Protein AF-A0A940QQX5-F1 (afdb_monomer)

Radius of gyration: 23.05 Å; Cα contacts (8 Å, |Δi|>4): 364; chains: 1; bounding box: 89×30×55 Å

Sequence (164 aa):
MKIRIFSIAILLMTSVAFAAPTVEIKSSEQNTSRSDFAEDHLDLILKDKGEIRDTHYFYSSYGKA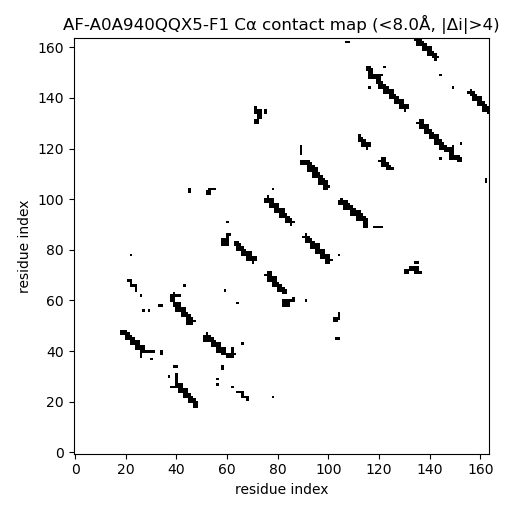DAKLVKDAKGIYYVILRHGEGRGTHVRCEYITVFKVIKTLNQLVTFPLNGPAGKLSDWEYSYVLNKPRDGGLEFKLKLKISGDDAEMYPEDKVRTIKIE

pLDDT: mean 90.07, std 14.24, range [36.81, 98.75]

Structure (mmCIF, N/CA/C/O backbone):
data_AF-A0A940QQX5-F1
#
_entry.id   AF-A0A940QQX5-F1
#
loop_
_atom_site.group_PDB
_atom_site.id
_atom_site.type_symbol
_atom_site.label_atom_id
_atom_site.label_alt_id
_atom_site.label_comp_id
_atom_site.label_asym_id
_atom_site.label_entity_id
_atom_site.label_seq_id
_atom_site.pdbx_PDB_ins_code
_atom_site.Cartn_x
_atom_site.Cartn_y
_atom_site.Cartn_z
_atom_site.occupancy
_atom_site.B_iso_or_equiv
_atom_site.auth_seq_id
_atom_site.auth_comp_id
_atom_site.auth_asym_id
_atom_site.auth_atom_id
_atom_site.pdbx_PDB_model_num
ATOM 1 N N . MET A 1 1 ? -71.785 8.602 29.750 1.00 40.38 1 MET A N 1
ATOM 2 C CA . MET A 1 1 ? -70.958 8.452 28.534 1.00 40.38 1 MET A CA 1
ATOM 3 C C . MET A 1 1 ? -69.503 8.717 28.925 1.00 40.38 1 MET A C 1
ATOM 5 O O . MET A 1 1 ? -69.205 9.836 29.312 1.00 40.38 1 MET A O 1
ATOM 9 N N . LYS A 1 2 ? -68.640 7.691 28.994 1.00 36.81 2 LYS A N 1
ATOM 10 C CA . LYS A 1 2 ? -67.238 7.812 29.457 1.00 36.81 2 LYS A CA 1
ATOM 11 C C . LYS A 1 2 ? -66.296 7.665 28.259 1.00 36.81 2 LYS A C 1
ATOM 13 O O . LYS A 1 2 ? -66.250 6.594 27.664 1.00 36.81 2 LYS A O 1
ATOM 18 N N . ILE A 1 3 ? -65.567 8.725 27.920 1.00 43.12 3 ILE A N 1
ATOM 19 C CA . ILE A 1 3 ? -64.560 8.734 26.850 1.00 43.12 3 ILE A CA 1
ATOM 20 C C . ILE A 1 3 ? -63.244 8.218 27.444 1.00 43.12 3 ILE A C 1
ATOM 22 O O . ILE A 1 3 ? -62.749 8.775 28.423 1.00 43.12 3 ILE A O 1
ATOM 26 N N . ARG A 1 4 ? -62.700 7.125 26.894 1.00 48.56 4 ARG A N 1
ATOM 27 C CA . ARG A 1 4 ? -61.374 6.599 27.252 1.00 48.56 4 ARG A CA 1
ATOM 28 C C . ARG A 1 4 ? -60.357 7.113 26.239 1.00 48.56 4 ARG A C 1
ATOM 30 O O . ARG A 1 4 ? -60.437 6.768 25.065 1.00 48.56 4 ARG A O 1
ATOM 37 N N . ILE A 1 5 ? -59.422 7.934 26.703 1.00 51.41 5 ILE A N 1
ATOM 38 C CA . ILE A 1 5 ? -58.288 8.427 25.919 1.00 51.41 5 ILE A CA 1
ATOM 39 C C . ILE A 1 5 ? -57.177 7.376 26.023 1.00 51.41 5 ILE A C 1
ATOM 41 O O . ILE A 1 5 ? -56.711 7.076 27.121 1.00 51.41 5 ILE A O 1
ATOM 45 N N . PHE A 1 6 ? -56.793 6.784 24.893 1.00 47.84 6 PHE A N 1
ATOM 46 C CA . PHE A 1 6 ? -55.641 5.889 24.788 1.00 47.84 6 PHE A CA 1
ATOM 47 C C . PHE A 1 6 ? -54.393 6.719 24.468 1.00 47.84 6 PHE A C 1
ATOM 49 O O . PHE A 1 6 ? -54.273 7.266 23.374 1.00 47.84 6 PHE A O 1
ATOM 56 N N . SER A 1 7 ? -53.463 6.806 25.417 1.00 50.69 7 SER A N 1
ATOM 57 C CA . SER A 1 7 ? -52.136 7.386 25.196 1.00 50.69 7 SER A CA 1
ATOM 58 C C . SER A 1 7 ? -51.239 6.356 24.511 1.00 50.69 7 SER A C 1
ATOM 60 O O . SER A 1 7 ? -50.863 5.355 25.119 1.00 50.69 7 SER A O 1
ATOM 62 N N . ILE A 1 8 ? -50.899 6.588 23.244 1.00 54.44 8 ILE A N 1
ATOM 63 C CA . ILE A 1 8 ? -49.894 5.802 22.521 1.00 54.44 8 ILE A CA 1
ATOM 64 C C . ILE A 1 8 ? -48.520 6.363 22.895 1.00 54.44 8 ILE A C 1
ATOM 66 O O . ILE A 1 8 ? -48.168 7.477 22.511 1.00 54.44 8 ILE A O 1
ATOM 70 N N . ALA A 1 9 ? -47.750 5.600 23.669 1.00 51.69 9 ALA A N 1
ATOM 71 C CA . ALA A 1 9 ? -46.350 5.901 23.936 1.00 51.69 9 ALA A CA 1
ATOM 72 C C . ALA A 1 9 ? -45.519 5.565 22.686 1.00 51.69 9 ALA A C 1
ATOM 74 O O . ALA A 1 9 ? -45.374 4.399 22.321 1.00 51.69 9 ALA A O 1
ATOM 75 N N . ILE A 1 10 ? -44.995 6.590 22.012 1.00 59.59 10 ILE A N 1
ATOM 76 C CA . ILE A 1 10 ? -44.076 6.432 20.882 1.00 59.59 10 ILE A CA 1
ATOM 77 C C . ILE A 1 10 ? -42.685 6.149 21.457 1.00 59.59 10 ILE A C 1
ATOM 79 O O . ILE A 1 10 ? -42.030 7.036 22.002 1.00 59.59 10 ILE A O 1
ATOM 83 N N . LEU A 1 11 ? -42.244 4.897 21.353 1.00 49.47 11 LEU A N 1
ATOM 84 C CA . LEU A 1 11 ? -40.893 4.479 21.715 1.00 49.47 11 LEU A CA 1
ATOM 85 C C . LEU A 1 11 ? -39.928 4.933 20.603 1.00 49.47 11 LEU A C 1
ATOM 87 O O . LEU A 1 11 ? -39.820 4.282 19.564 1.00 49.47 11 LEU A O 1
ATOM 91 N N . LEU A 1 12 ? -39.251 6.071 20.786 1.00 50.47 12 LEU A N 1
ATOM 92 C CA . LEU A 1 12 ? -38.157 6.487 19.902 1.00 50.47 12 LEU A CA 1
ATOM 93 C C . LEU A 1 12 ? -36.960 5.547 20.119 1.00 50.47 12 LEU A C 1
ATOM 95 O O . LEU A 1 12 ? -36.219 5.691 21.089 1.00 50.47 12 LEU A O 1
ATOM 99 N N . MET A 1 13 ? -36.753 4.589 19.214 1.00 56.44 13 MET A N 1
ATOM 100 C CA . MET A 1 13 ? -35.482 3.868 19.127 1.00 56.44 13 MET A CA 1
ATOM 101 C C . MET A 1 13 ? -34.434 4.797 18.508 1.00 56.44 13 MET A C 1
ATOM 103 O O . MET A 1 13 ? -34.382 4.972 17.292 1.00 56.44 13 MET A O 1
ATOM 107 N N . THR A 1 14 ? -33.599 5.415 19.338 1.00 54.00 14 THR A N 1
ATOM 108 C CA . THR A 1 14 ? -32.406 6.123 18.872 1.00 54.00 14 THR A CA 1
ATOM 109 C C . THR A 1 14 ? -31.382 5.093 18.397 1.00 54.00 14 THR A C 1
ATOM 111 O O . THR A 1 14 ? -30.755 4.386 19.184 1.00 54.00 14 THR A O 1
ATOM 114 N N . SER A 1 15 ? -31.221 4.963 17.080 1.00 51.88 15 SER A N 1
ATOM 115 C CA . SER A 1 15 ? -30.164 4.141 16.495 1.00 51.88 15 SER A CA 1
ATOM 116 C C . SER A 1 15 ? -28.806 4.742 16.857 1.00 51.88 15 SER A C 1
ATOM 118 O O . SER A 1 15 ? -28.441 5.807 16.356 1.00 51.88 15 SER A O 1
ATOM 120 N N . VAL A 1 16 ? -28.047 4.073 17.724 1.00 56.50 16 VAL A N 1
ATOM 121 C CA . VAL A 1 16 ? -26.657 4.440 18.007 1.00 56.50 16 VAL A CA 1
ATOM 122 C C . VAL A 1 16 ? -25.834 4.121 16.759 1.00 56.50 16 VAL A C 1
ATOM 124 O O . VAL A 1 16 ? -25.474 2.971 16.513 1.00 56.50 16 VAL A O 1
ATOM 127 N N . ALA A 1 17 ? -25.567 5.133 15.936 1.00 62.59 17 ALA A N 1
ATOM 128 C CA . ALA A 1 17 ? -24.632 5.005 14.831 1.00 62.59 17 ALA A CA 1
ATOM 129 C C . ALA A 1 17 ? -23.218 4.881 15.416 1.00 62.59 17 ALA A C 1
ATOM 131 O O . ALA A 1 17 ? -22.626 5.861 15.865 1.00 62.59 17 ALA A O 1
ATOM 132 N N . PHE A 1 18 ? -22.676 3.662 15.452 1.00 66.94 18 PHE A N 1
ATOM 133 C CA . PHE A 1 18 ? -21.255 3.473 15.724 1.00 66.94 18 PHE A CA 1
ATOM 134 C C . PHE A 1 18 ? -20.467 4.071 14.557 1.00 66.94 18 PHE A C 1
ATOM 136 O O . PHE A 1 18 ? -20.561 3.584 13.429 1.00 66.94 18 PHE A O 1
ATOM 143 N N . ALA A 1 19 ? -19.716 5.140 14.827 1.00 80.44 19 ALA A N 1
ATOM 144 C CA . ALA A 1 19 ? -18.810 5.727 13.850 1.00 80.44 19 ALA A CA 1
ATOM 145 C C . ALA A 1 19 ? -17.816 4.658 13.371 1.00 80.44 19 ALA A C 1
ATOM 147 O O . ALA A 1 19 ? -17.228 3.946 14.185 1.00 80.44 19 ALA A O 1
ATOM 148 N N . ALA A 1 20 ? -17.663 4.525 12.053 1.00 89.38 20 ALA A N 1
ATOM 149 C CA . ALA A 1 20 ? -16.650 3.652 11.477 1.00 89.38 20 ALA A CA 1
ATOM 150 C C . ALA A 1 20 ? -15.245 4.179 11.824 1.00 89.38 20 ALA A C 1
ATOM 152 O O . ALA A 1 20 ? -15.083 5.394 11.992 1.00 89.38 20 ALA A O 1
ATOM 153 N N . PRO A 1 21 ? -14.228 3.302 11.911 1.00 94.62 21 PRO A N 1
ATOM 154 C CA . PRO A 1 21 ? -12.858 3.767 12.026 1.00 94.62 21 PRO A CA 1
ATOM 155 C C . PRO A 1 21 ? -12.472 4.604 10.802 1.00 94.62 21 PRO A C 1
ATOM 157 O O . PRO A 1 21 ? -13.091 4.520 9.739 1.00 94.62 21 PRO A O 1
ATOM 160 N N . THR A 1 22 ? -11.432 5.411 10.953 1.00 96.62 22 THR A N 1
ATOM 161 C CA . THR A 1 22 ? -10.878 6.254 9.890 1.00 96.62 22 THR A CA 1
ATOM 162 C C . THR A 1 22 ? -9.365 6.124 9.865 1.00 96.62 22 THR A C 1
ATOM 164 O O . THR A 1 22 ? -8.755 5.786 10.879 1.00 96.62 22 THR A O 1
ATOM 167 N N . VAL A 1 23 ? -8.756 6.435 8.725 1.00 97.75 23 VAL A N 1
ATOM 168 C CA . VAL A 1 23 ? -7.300 6.494 8.585 1.00 97.75 23 VAL A CA 1
ATOM 169 C C . VAL A 1 23 ? -6.875 7.836 8.021 1.00 97.75 23 VAL A C 1
ATOM 171 O O . VAL A 1 23 ? -7.582 8.411 7.196 1.00 97.75 23 VAL A O 1
ATOM 174 N N . GLU A 1 24 ? -5.725 8.321 8.465 1.00 97.81 24 GLU A N 1
ATOM 175 C CA . GLU A 1 24 ? -5.068 9.499 7.907 1.00 97.81 24 GLU A CA 1
ATOM 176 C C . GLU A 1 24 ? -3.562 9.262 7.810 1.00 97.81 24 GLU A C 1
ATOM 178 O O . GLU A 1 24 ? -3.010 8.436 8.536 1.00 97.81 24 GLU A O 1
ATOM 183 N N . ILE A 1 25 ? -2.909 9.991 6.909 1.00 98.50 25 ILE A N 1
ATOM 184 C CA . ILE A 1 25 ? -1.453 10.009 6.779 1.00 98.50 25 ILE A CA 1
ATOM 185 C C . ILE A 1 25 ? -0.962 11.381 7.227 1.00 98.50 25 ILE A C 1
ATOM 187 O O . ILE A 1 25 ? -1.535 12.402 6.836 1.00 98.50 25 ILE A O 1
ATOM 191 N N . LYS A 1 26 ? 0.094 11.406 8.038 1.00 97.75 26 LYS A N 1
ATOM 192 C CA . LYS A 1 26 ? 0.773 12.630 8.475 1.00 97.75 26 LYS A CA 1
ATOM 193 C C . LYS A 1 26 ? 2.281 12.481 8.361 1.00 97.75 26 LYS A C 1
ATOM 195 O O . LYS A 1 26 ? 2.781 11.363 8.312 1.00 97.75 26 LYS A O 1
ATOM 200 N N . SER A 1 27 ? 2.994 13.603 8.349 1.00 97.06 27 SER A N 1
ATOM 201 C CA . SER A 1 27 ? 4.437 13.600 8.590 1.00 97.06 27 SER A CA 1
ATOM 202 C C . SER A 1 27 ? 4.726 12.994 9.957 1.00 97.06 27 SER A C 1
ATOM 204 O O . SER A 1 27 ? 4.038 13.315 10.928 1.00 97.06 27 SER A O 1
ATOM 206 N N . SER A 1 28 ? 5.725 12.121 10.011 1.00 96.50 28 SER A N 1
ATOM 207 C CA . SER A 1 28 ? 6.175 11.520 11.257 1.00 96.50 28 SER A CA 1
ATOM 208 C C . SER A 1 28 ? 7.230 12.392 11.923 1.00 96.50 28 SER A C 1
ATOM 210 O O . SER A 1 28 ? 8.065 13.005 11.260 1.00 96.50 28 SER A O 1
ATOM 212 N N . GLU A 1 29 ? 7.229 12.398 13.252 1.00 92.50 29 GLU A N 1
ATOM 213 C CA . GLU A 1 29 ? 8.352 12.914 14.041 1.00 92.50 29 GLU A CA 1
ATOM 214 C C . GLU A 1 29 ? 9.514 11.906 14.099 1.00 92.50 29 GLU A C 1
ATOM 216 O O . GLU A 1 29 ? 10.624 12.246 14.512 1.00 92.50 29 GLU A O 1
ATOM 221 N N . GLN A 1 30 ? 9.281 10.658 13.674 1.00 89.06 30 GLN A N 1
ATOM 222 C CA . GLN A 1 30 ? 10.308 9.629 13.620 1.00 89.06 30 GLN A CA 1
ATOM 223 C C . GLN A 1 30 ? 11.245 9.866 12.437 1.00 89.06 30 GLN A C 1
ATOM 225 O O . GLN A 1 30 ? 10.876 9.697 11.274 1.00 89.06 30 GLN A O 1
ATOM 230 N N . ASN A 1 31 ? 12.495 10.184 12.750 1.00 78.50 31 ASN A N 1
ATOM 231 C CA . ASN A 1 31 ? 13.566 10.288 11.773 1.00 78.50 31 ASN A CA 1
ATOM 232 C C . ASN A 1 31 ? 14.429 9.021 11.857 1.00 78.50 31 ASN A C 1
ATOM 234 O O . ASN A 1 31 ? 15.155 8.814 12.831 1.00 78.50 31 ASN A O 1
ATOM 238 N N . THR A 1 32 ? 14.268 8.123 10.884 1.00 85.12 32 THR A N 1
ATOM 239 C CA . THR A 1 32 ? 14.975 6.832 10.844 1.00 85.12 32 THR A CA 1
ATOM 240 C C . THR A 1 32 ? 15.954 6.805 9.681 1.00 85.12 32 THR A C 1
ATOM 242 O O . THR A 1 32 ? 15.761 7.498 8.691 1.00 85.12 32 THR A O 1
ATOM 245 N N . SER A 1 33 ? 16.948 5.916 9.728 1.00 86.00 33 SER A N 1
ATOM 246 C CA . SER A 1 33 ? 17.927 5.741 8.644 1.00 86.00 33 SER A CA 1
ATOM 247 C C . SER A 1 33 ? 17.354 5.160 7.340 1.00 86.00 33 SER A C 1
ATOM 249 O O . SER A 1 33 ? 18.116 4.798 6.448 1.00 86.00 33 SER A O 1
ATOM 251 N N . ARG A 1 34 ? 16.026 5.007 7.225 1.00 82.38 34 ARG A N 1
ATOM 252 C CA . ARG A 1 34 ? 15.364 4.500 6.012 1.00 82.38 34 ARG A CA 1
ATOM 253 C C . ARG A 1 34 ? 15.252 5.545 4.900 1.00 82.38 34 ARG A C 1
ATOM 255 O O . ARG A 1 34 ? 15.082 5.166 3.748 1.00 82.38 34 ARG A O 1
ATOM 262 N N . SER A 1 35 ? 15.339 6.831 5.233 1.00 88.50 35 SER A N 1
ATOM 263 C CA . SER A 1 35 ? 15.454 7.921 4.262 1.00 88.50 35 SER A CA 1
ATOM 264 C C . SER A 1 35 ? 16.265 9.057 4.872 1.00 88.50 35 SER A C 1
ATOM 266 O O . SER A 1 35 ? 16.133 9.329 6.059 1.00 88.50 35 SER A O 1
ATOM 268 N N . ASP A 1 36 ? 17.068 9.734 4.056 1.00 90.56 36 ASP A N 1
ATOM 269 C CA . ASP A 1 36 ? 17.772 10.959 4.458 1.00 90.56 36 ASP A CA 1
ATOM 270 C C . ASP A 1 36 ? 16.874 12.208 4.337 1.00 90.56 36 ASP A C 1
ATOM 272 O O . ASP A 1 36 ? 17.259 13.310 4.733 1.00 90.56 36 ASP A O 1
ATOM 276 N N . PHE A 1 37 ? 15.678 12.057 3.758 1.00 92.25 37 PHE A N 1
ATOM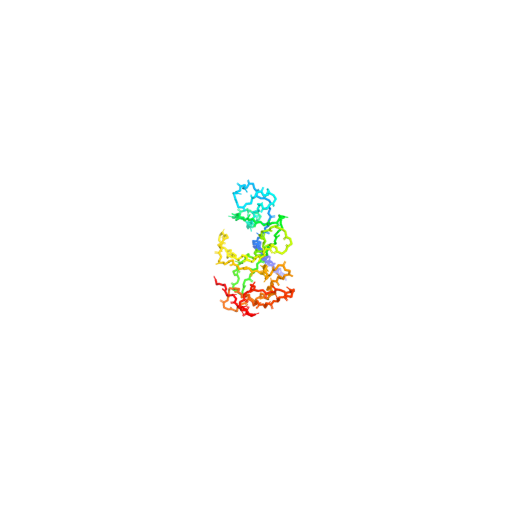 277 C CA . PHE A 1 37 ? 14.746 13.144 3.477 1.00 92.25 37 PHE A CA 1
ATOM 278 C C . PHE A 1 37 ? 13.647 13.193 4.532 1.00 92.25 37 PHE A C 1
ATOM 280 O O . PHE A 1 37 ? 12.813 12.290 4.617 1.00 92.25 37 PHE A O 1
ATOM 287 N N . ALA A 1 38 ? 13.611 14.285 5.297 1.00 92.88 38 ALA A N 1
ATOM 288 C CA . ALA A 1 38 ? 12.662 14.451 6.392 1.00 92.88 38 ALA A CA 1
ATOM 289 C C . ALA A 1 38 ? 11.196 14.335 5.935 1.00 92.88 38 ALA A C 1
ATOM 291 O O . ALA A 1 38 ? 10.366 13.796 6.664 1.00 92.88 38 ALA A O 1
ATOM 292 N N . GLU A 1 39 ? 10.873 14.807 4.726 1.00 94.56 39 GLU A N 1
ATOM 293 C CA . GLU A 1 39 ? 9.514 14.745 4.184 1.00 94.56 39 GLU A CA 1
ATOM 294 C C . GLU A 1 39 ? 9.039 13.325 3.853 1.00 94.56 39 GLU A C 1
ATOM 296 O O . GLU A 1 39 ? 7.836 13.102 3.727 1.00 94.56 39 GLU A O 1
ATOM 301 N N . ASP A 1 40 ? 9.962 12.369 3.716 1.00 95.94 40 ASP A N 1
ATOM 302 C CA . ASP A 1 40 ? 9.625 10.997 3.349 1.00 95.94 40 ASP A CA 1
ATOM 303 C C . ASP A 1 40 ? 9.122 10.191 4.549 1.00 95.94 40 ASP A C 1
ATOM 305 O O . ASP A 1 4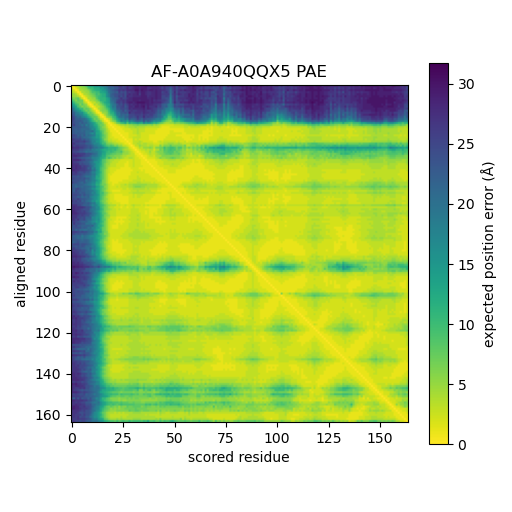0 ? 8.527 9.137 4.352 1.00 95.94 40 ASP A O 1
ATOM 309 N N . HIS A 1 41 ? 9.333 10.658 5.780 1.00 96.75 41 HIS A N 1
ATOM 310 C CA . HIS A 1 41 ? 8.906 9.967 6.992 1.00 96.75 41 HIS A CA 1
ATOM 311 C C . HIS A 1 41 ? 7.435 10.249 7.295 1.00 96.75 41 HIS A C 1
ATOM 313 O O . HIS A 1 41 ? 7.048 11.385 7.578 1.00 96.75 41 HIS A O 1
ATOM 319 N N . LEU A 1 42 ? 6.607 9.207 7.261 1.00 97.94 42 LEU A N 1
ATOM 320 C CA . LEU A 1 42 ? 5.158 9.323 7.368 1.00 97.94 42 LEU A CA 1
ATOM 321 C C . LEU A 1 42 ? 4.595 8.346 8.402 1.00 97.94 42 LEU A C 1
ATOM 323 O O . LEU A 1 42 ? 5.102 7.246 8.600 1.00 97.94 42 LEU A O 1
ATOM 327 N N . ASP A 1 43 ? 3.493 8.744 9.021 1.00 98.25 43 ASP A N 1
ATOM 328 C CA . ASP A 1 43 ? 2.715 7.923 9.936 1.00 98.25 43 ASP A CA 1
ATOM 329 C C . ASP A 1 43 ? 1.332 7.654 9.344 1.00 98.25 43 ASP A C 1
ATOM 331 O O . ASP A 1 43 ? 0.596 8.578 8.987 1.00 98.25 43 ASP A O 1
ATOM 335 N N . LEU A 1 44 ? 0.964 6.375 9.262 1.00 98.62 44 LEU A N 1
ATOM 336 C CA . LEU A 1 44 ? -0.395 5.920 8.999 1.00 98.62 44 LEU A CA 1
ATOM 337 C C . LEU A 1 44 ? -1.123 5.795 10.338 1.00 98.62 44 LEU A C 1
ATOM 339 O O . LEU A 1 44 ? -0.836 4.901 11.133 1.00 98.62 44 LEU A O 1
ATOM 343 N N . ILE A 1 45 ? -2.081 6.683 10.580 1.00 98.44 45 ILE A N 1
ATOM 344 C CA . ILE A 1 45 ? -2.775 6.799 11.862 1.00 98.44 45 ILE A CA 1
ATOM 345 C C . ILE A 1 45 ? -4.171 6.200 11.731 1.00 98.44 45 ILE A C 1
ATOM 347 O O . ILE A 1 45 ? -4.998 6.681 10.953 1.00 98.44 45 ILE A O 1
ATOM 351 N N . LEU A 1 46 ? -4.451 5.172 12.530 1.00 98.25 46 LEU A N 1
ATOM 352 C CA . LEU A 1 46 ? -5.779 4.593 12.692 1.00 98.25 46 LEU A CA 1
ATOM 353 C C . LEU A 1 46 ? -6.517 5.315 13.819 1.00 98.25 46 LEU A C 1
ATOM 355 O O . LEU A 1 46 ? -6.038 5.370 14.952 1.00 98.25 46 LEU A O 1
ATOM 359 N N . LYS A 1 47 ? -7.724 5.801 13.530 1.00 96.94 47 LYS A N 1
ATOM 360 C CA . LYS A 1 47 ? -8.627 6.383 14.525 1.00 96.94 47 LYS A CA 1
ATOM 361 C C . LYS A 1 47 ? -9.925 5.604 14.626 1.00 96.94 47 LYS A C 1
ATOM 363 O O . LYS A 1 47 ? -10.442 5.098 13.634 1.00 96.94 47 LYS A O 1
ATOM 368 N N . ASP A 1 48 ? -10.491 5.577 15.821 1.00 94.69 48 ASP A N 1
ATOM 369 C CA . ASP A 1 48 ? -11.817 5.029 16.093 1.00 94.69 48 ASP A CA 1
ATOM 370 C C . ASP A 1 48 ? -12.538 5.975 17.050 1.00 94.69 48 ASP A C 1
ATOM 372 O O . ASP A 1 48 ? -12.025 6.304 18.120 1.00 94.69 48 ASP A O 1
ATOM 376 N N . LYS A 1 49 ? -13.715 6.454 16.633 1.00 91.94 49 LYS A N 1
ATOM 377 C CA . LYS A 1 49 ? -14.478 7.504 17.332 1.00 91.94 49 LYS A CA 1
ATOM 378 C C . LYS A 1 49 ? -13.669 8.787 17.590 1.00 91.94 49 LYS A C 1
ATOM 380 O O . LYS A 1 49 ? -13.868 9.448 18.600 1.00 91.94 49 LYS A O 1
ATOM 385 N N . GLY A 1 50 ? -12.768 9.134 16.669 1.00 91.62 50 GLY A N 1
ATOM 386 C CA . GLY A 1 50 ? -11.924 10.334 16.746 1.00 91.62 50 GLY A CA 1
ATOM 387 C C . GLY A 1 50 ? -10.624 10.158 17.536 1.00 91.62 50 GLY A C 1
ATOM 388 O O . GLY A 1 50 ? -9.698 10.939 17.336 1.00 91.62 50 GLY A O 1
ATOM 389 N N . GLU A 1 51 ? -10.516 9.105 18.344 1.00 94.88 51 GLU A N 1
ATOM 390 C CA . GLU A 1 51 ? -9.325 8.800 19.138 1.00 94.88 51 GLU A CA 1
ATOM 391 C C . GLU A 1 51 ? -8.311 7.993 18.329 1.00 94.88 51 GLU A C 1
ATOM 393 O O . GLU A 1 51 ? -8.690 7.080 17.589 1.00 94.88 51 GLU A O 1
ATOM 398 N N . ILE A 1 52 ? -7.021 8.295 18.496 1.00 96.56 52 ILE A N 1
ATOM 399 C CA . ILE A 1 52 ? -5.937 7.506 17.899 1.00 96.56 52 ILE A CA 1
ATOM 400 C C . ILE A 1 52 ? -5.915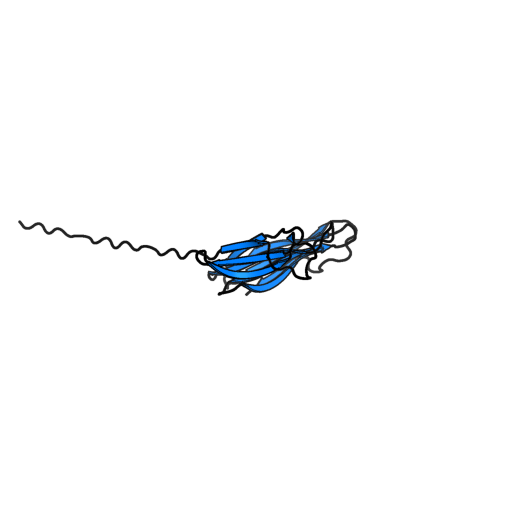 6.129 18.567 1.00 96.56 52 ILE A C 1
ATOM 402 O O . ILE A 1 52 ? -5.823 6.010 19.788 1.00 96.56 52 ILE A O 1
ATOM 406 N N . ARG A 1 53 ? -6.019 5.078 17.754 1.00 96.56 53 ARG A N 1
ATOM 407 C CA . ARG A 1 53 ? -5.928 3.682 18.198 1.00 96.56 53 ARG A CA 1
ATOM 408 C C . ARG A 1 53 ? -4.554 3.096 17.979 1.00 96.56 53 ARG A C 1
ATOM 410 O O . ARG A 1 53 ? -4.097 2.325 18.814 1.00 96.56 53 ARG A O 1
ATOM 417 N N . ASP A 1 54 ? -3.949 3.428 16.848 1.00 98.19 54 ASP A N 1
ATOM 418 C CA . ASP A 1 54 ? -2.657 2.900 16.451 1.00 98.19 54 ASP A CA 1
ATOM 419 C C . ASP A 1 54 ? -1.996 3.824 15.429 1.00 98.19 54 ASP A C 1
ATOM 421 O O . ASP A 1 54 ? -2.686 4.534 14.688 1.00 98.19 54 ASP A O 1
ATOM 425 N N . THR A 1 55 ? -0.672 3.774 15.377 1.00 97.88 55 THR A N 1
ATOM 426 C CA . THR A 1 55 ? 0.147 4.543 14.443 1.00 97.88 55 THR A CA 1
ATOM 427 C C . THR A 1 55 ? 1.201 3.623 13.852 1.00 97.88 55 THR A C 1
ATOM 429 O O . THR A 1 55 ? 2.002 3.038 14.578 1.00 97.88 55 THR A O 1
ATOM 432 N N . HIS A 1 56 ? 1.218 3.511 12.528 1.00 97.62 56 HIS A N 1
ATOM 433 C CA . HIS A 1 56 ? 2.216 2.738 11.807 1.00 97.62 56 HIS A CA 1
ATOM 434 C C . HIS A 1 56 ? 3.159 3.663 11.046 1.00 97.62 56 HIS A C 1
ATOM 436 O O . HIS A 1 56 ? 2.747 4.348 10.109 1.00 97.62 56 HIS A O 1
ATOM 442 N N . TYR A 1 57 ? 4.429 3.633 11.432 1.00 97.12 57 TYR A N 1
ATOM 443 C CA . TYR A 1 57 ? 5.485 4.354 10.742 1.00 97.12 57 TYR A CA 1
ATOM 444 C C . TYR A 1 57 ? 5.834 3.697 9.407 1.00 97.12 57 TYR A C 1
ATOM 446 O O . TYR A 1 57 ? 6.054 2.486 9.337 1.00 97.12 57 TYR A O 1
ATOM 454 N N . PHE A 1 58 ? 5.971 4.507 8.364 1.00 96.50 58 PHE A N 1
ATOM 455 C CA . PHE A 1 58 ? 6.497 4.098 7.069 1.00 96.50 58 PHE A CA 1
ATOM 456 C C . PHE A 1 58 ? 7.266 5.254 6.417 1.00 96.50 58 PHE A C 1
ATOM 458 O O . PHE A 1 58 ? 7.318 6.366 6.944 1.00 96.50 58 PHE A O 1
ATOM 465 N N . TYR A 1 59 ? 7.886 4.998 5.267 1.00 94.94 59 TYR A N 1
ATOM 466 C CA . TYR A 1 59 ? 8.425 6.074 4.444 1.00 94.94 59 TYR A CA 1
ATOM 467 C C . TYR A 1 59 ? 7.847 6.028 3.039 1.00 94.94 59 TYR A C 1
ATOM 469 O O . TYR A 1 59 ? 7.473 4.968 2.544 1.00 94.94 59 TYR A O 1
ATOM 477 N N . SER A 1 60 ? 7.751 7.195 2.410 1.00 96.94 60 SER A N 1
ATOM 478 C CA . SER A 1 60 ? 7.343 7.317 1.019 1.00 96.94 60 SER A CA 1
ATOM 479 C C . SER A 1 60 ? 8.000 8.528 0.377 1.00 96.94 60 SER A C 1
ATOM 481 O O . SER A 1 60 ? 7.846 9.651 0.851 1.00 96.94 60 SER A O 1
ATOM 483 N N . SER A 1 61 ? 8.704 8.308 -0.726 1.00 95.56 61 SER A N 1
ATOM 484 C CA . SER A 1 61 ? 9.455 9.330 -1.439 1.00 95.56 61 SER A CA 1
ATOM 485 C C . SER A 1 61 ? 8.587 10.517 -1.857 1.00 95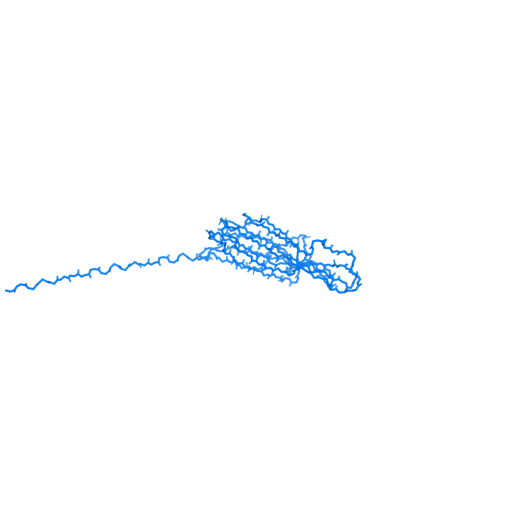.56 61 SER A C 1
ATOM 487 O O . SER A 1 61 ? 7.476 10.360 -2.378 1.00 95.56 61 SER A O 1
ATOM 489 N N . TYR A 1 62 ? 9.144 11.713 -1.665 1.00 94.62 62 TYR A N 1
ATOM 490 C CA . TYR A 1 62 ? 8.508 13.015 -1.868 1.00 94.62 62 TYR A CA 1
ATOM 491 C C . TYR A 1 62 ? 7.328 13.286 -0.923 1.00 94.62 62 TYR A C 1
ATOM 493 O O . TYR A 1 62 ? 6.463 14.097 -1.260 1.00 94.62 62 TYR A O 1
ATOM 501 N N . GLY A 1 63 ? 7.248 12.580 0.212 1.00 94.88 63 GLY A N 1
ATOM 502 C CA . GLY A 1 63 ? 6.147 12.686 1.175 1.00 94.88 63 GLY A CA 1
ATOM 503 C C . GLY A 1 63 ? 4.770 12.327 0.604 1.00 94.88 63 GLY A C 1
ATOM 504 O O . GLY A 1 63 ? 3.745 12.799 1.094 1.00 94.88 63 GLY A O 1
ATOM 505 N N . LYS A 1 64 ? 4.722 11.531 -0.475 1.00 95.44 64 LYS A N 1
ATOM 506 C CA . LYS A 1 64 ? 3.480 11.203 -1.194 1.00 95.44 64 LYS A CA 1
ATOM 507 C C . LYS A 1 64 ? 3.032 9.782 -0.905 1.00 95.44 64 LYS A C 1
ATOM 509 O O . LYS A 1 64 ? 3.683 8.836 -1.337 1.00 95.44 64 LYS A O 1
ATOM 514 N N . ALA A 1 65 ? 1.880 9.629 -0.268 1.00 97.94 65 ALA A N 1
ATOM 515 C CA . ALA A 1 65 ? 1.213 8.347 -0.076 1.00 97.94 65 ALA A CA 1
ATOM 516 C C . ALA A 1 65 ? -0.311 8.536 -0.025 1.00 97.94 65 ALA A C 1
ATOM 518 O O . ALA A 1 65 ? -0.798 9.642 0.206 1.00 97.94 65 ALA A O 1
ATOM 519 N N . ASP A 1 66 ? -1.058 7.458 -0.253 1.00 98.19 66 ASP A N 1
ATOM 520 C CA . ASP A 1 66 ? -2.521 7.415 -0.150 1.00 98.19 66 ASP A CA 1
ATOM 521 C C . ASP A 1 66 ? -2.929 6.204 0.685 1.00 98.19 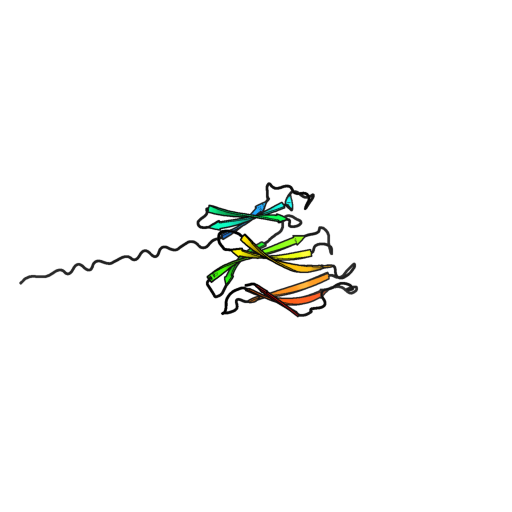66 ASP A C 1
ATOM 523 O O . ASP A 1 66 ? -2.361 5.122 0.532 1.00 98.19 66 ASP A O 1
ATOM 527 N N . ALA A 1 67 ? -3.921 6.364 1.554 1.00 98.44 67 ALA A N 1
ATOM 528 C CA . ALA A 1 67 ? -4.467 5.263 2.335 1.00 98.44 67 ALA A CA 1
ATOM 529 C C . ALA A 1 67 ? -5.985 5.253 2.249 1.00 98.44 67 ALA A C 1
ATOM 531 O O . ALA A 1 67 ? -6.647 6.281 2.397 1.00 98.44 67 ALA A O 1
ATOM 532 N N . LYS A 1 68 ? -6.548 4.060 2.059 1.00 97.75 68 LYS A N 1
ATOM 533 C CA . LYS A 1 68 ? -7.996 3.860 2.018 1.00 97.75 68 LYS A CA 1
ATOM 534 C C . LYS A 1 68 ? -8.412 2.763 2.970 1.00 97.75 68 LYS A C 1
ATOM 536 O O . LYS A 1 68 ? -7.851 1.669 2.960 1.00 97.75 68 LYS A O 1
ATOM 541 N N . LEU A 1 69 ? -9.446 3.054 3.748 1.00 97.62 69 LEU A N 1
ATOM 542 C CA . LEU A 1 69 ? -10.125 2.062 4.560 1.00 97.62 69 LEU A CA 1
ATOM 543 C C . LEU A 1 69 ? -11.183 1.349 3.712 1.00 97.62 69 LEU A C 1
ATOM 545 O O . LEU A 1 69 ? -12.070 1.980 3.136 1.00 97.62 69 LEU A O 1
ATOM 549 N N . VAL A 1 70 ? -11.107 0.026 3.650 1.00 97.56 70 VAL A N 1
ATOM 550 C CA . VAL A 1 70 ? -12.031 -0.815 2.893 1.00 97.56 70 VAL A CA 1
ATOM 551 C C . VAL A 1 70 ? -12.590 -1.895 3.804 1.00 97.56 70 VAL A C 1
ATOM 553 O O . VAL A 1 70 ? -11.867 -2.512 4.573 1.00 97.56 70 VAL A O 1
ATOM 556 N N . LYS A 1 71 ? -13.896 -2.137 3.708 1.00 97.25 71 LYS A N 1
ATOM 557 C CA . LYS A 1 71 ? -14.566 -3.250 4.385 1.00 97.25 71 LYS A CA 1
ATOM 558 C C . LYS A 1 71 ? -14.709 -4.437 3.433 1.00 97.25 71 LYS A C 1
ATOM 560 O O . LYS A 1 71 ? -15.125 -4.211 2.290 1.00 97.25 71 LYS A O 1
ATOM 565 N N . ASP A 1 72 ? -14.391 -5.649 3.875 1.00 97.75 72 ASP A N 1
ATOM 566 C CA . ASP A 1 72 ? -14.668 -6.881 3.127 1.00 97.75 72 ASP A CA 1
ATOM 567 C C . ASP A 1 72 ? -16.165 -7.259 3.164 1.00 97.75 72 ASP A C 1
ATOM 569 O O . ASP A 1 72 ? -16.998 -6.534 3.720 1.00 97.75 72 ASP A O 1
ATOM 573 N N . ALA A 1 73 ? -16.523 -8.399 2.564 1.00 97.12 73 ALA A N 1
ATOM 574 C CA . ALA A 1 73 ? -17.903 -8.890 2.548 1.00 97.12 73 ALA A CA 1
ATOM 575 C C . ALA A 1 73 ? -18.423 -9.347 3.927 1.00 97.12 73 ALA A C 1
ATOM 577 O O . ALA A 1 73 ? -19.634 -9.349 4.147 1.00 97.12 73 ALA A O 1
ATOM 578 N N . LYS A 1 74 ? -17.533 -9.712 4.859 1.00 96.94 74 LYS A N 1
ATOM 579 C CA . LYS A 1 74 ? -17.865 -10.138 6.231 1.00 96.94 74 LYS A CA 1
ATOM 580 C C . LYS A 1 74 ? -17.891 -8.984 7.230 1.00 96.94 74 LYS A C 1
ATOM 582 O O . LYS A 1 74 ? -18.239 -9.172 8.392 1.00 96.94 74 LYS A O 1
ATOM 587 N N . GLY A 1 75 ? -17.563 -7.779 6.784 1.00 95.81 75 GLY A N 1
ATOM 588 C CA . GLY A 1 75 ? -17.560 -6.595 7.615 1.00 95.81 75 GLY A CA 1
ATOM 589 C C . GLY A 1 75 ? -16.227 -6.300 8.314 1.00 95.81 75 GLY A C 1
ATOM 590 O O . GLY A 1 75 ? -16.190 -5.424 9.179 1.00 95.81 75 GLY A O 1
ATOM 591 N N . ILE A 1 76 ? -15.148 -6.987 7.954 1.00 96.62 76 ILE A N 1
ATOM 592 C CA . ILE A 1 76 ? -13.807 -6.735 8.475 1.00 96.62 76 ILE A CA 1
ATOM 593 C C . ILE A 1 76 ? -13.182 -5.560 7.727 1.00 96.62 76 ILE A C 1
ATOM 595 O O . ILE A 1 76 ? -13.289 -5.455 6.505 1.00 96.62 76 ILE A O 1
ATOM 599 N N . TYR A 1 77 ? -12.546 -4.659 8.470 1.00 97.69 77 TYR A N 1
ATOM 600 C CA . TYR A 1 77 ? -11.870 -3.497 7.910 1.00 97.69 77 TYR A CA 1
ATOM 601 C C . TYR A 1 77 ? -10.415 -3.815 7.559 1.00 97.69 77 TYR A C 1
ATOM 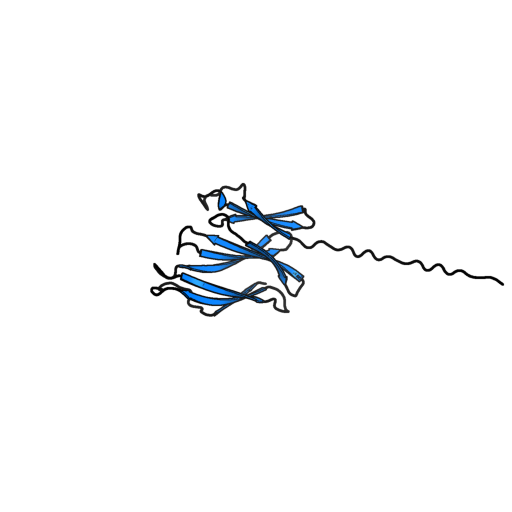603 O O . TYR A 1 77 ? -9.713 -4.509 8.292 1.00 97.69 77 TYR A O 1
ATOM 611 N N . TYR A 1 78 ? -9.960 -3.246 6.451 1.00 98.56 78 TYR A N 1
ATOM 612 C CA . TYR A 1 78 ? -8.593 -3.304 5.961 1.00 98.56 78 TYR A CA 1
ATOM 613 C C . TYR A 1 78 ? -8.147 -1.902 5.555 1.00 98.56 78 TYR A C 1
ATOM 615 O O . TYR A 1 78 ? -8.947 -1.123 5.034 1.00 98.56 78 TYR A O 1
ATOM 623 N N . VAL A 1 79 ? -6.871 -1.590 5.754 1.00 98.62 79 VAL A N 1
ATOM 624 C CA . VAL A 1 79 ? -6.240 -0.395 5.190 1.00 98.62 79 VAL A CA 1
ATOM 625 C C . VAL A 1 79 ? -5.404 -0.813 4.000 1.00 98.62 79 VAL A C 1
ATOM 627 O O . VAL A 1 79 ? -4.577 -1.713 4.114 1.00 98.62 79 VAL A O 1
ATOM 630 N N . ILE A 1 80 ? -5.616 -0.152 2.871 1.00 98.56 80 ILE A N 1
ATOM 631 C CA . ILE A 1 80 ? -4.779 -0.277 1.682 1.00 98.56 80 ILE A CA 1
ATOM 632 C C . ILE A 1 80 ? -3.946 0.995 1.613 1.00 98.56 80 ILE A C 1
ATOM 634 O O . ILE A 1 80 ? -4.493 2.066 1.352 1.00 98.56 80 ILE A O 1
ATOM 638 N N . LEU A 1 81 ? -2.651 0.870 1.883 1.00 98.75 81 LEU A N 1
ATOM 639 C CA . LEU A 1 81 ? -1.672 1.946 1.805 1.00 98.75 81 LEU A CA 1
ATOM 640 C C . LEU A 1 81 ? -0.922 1.834 0.476 1.00 98.75 81 LEU A C 1
ATOM 642 O O . LEU A 1 81 ? -0.244 0.836 0.240 1.00 98.75 81 LEU A O 1
ATOM 646 N N . ARG A 1 82 ? -1.023 2.857 -0.374 1.00 98.31 82 ARG A N 1
ATOM 647 C CA . ARG A 1 82 ? -0.157 3.043 -1.541 1.00 98.31 82 ARG A CA 1
ATOM 648 C C . ARG A 1 82 ? 0.950 4.019 -1.174 1.00 98.31 82 ARG A C 1
ATOM 650 O O . ARG A 1 82 ? 0.678 5.163 -0.810 1.00 98.31 82 ARG A O 1
ATOM 657 N N . HIS A 1 83 ? 2.187 3.576 -1.307 1.00 98.00 83 HIS A N 1
ATOM 658 C CA . HIS A 1 83 ? 3.384 4.372 -1.038 1.00 98.00 83 HIS A CA 1
ATOM 659 C C . HIS A 1 83 ? 4.440 4.079 -2.106 1.00 98.00 83 HIS A C 1
ATOM 661 O O . HIS A 1 83 ? 4.233 3.203 -2.948 1.00 98.00 83 HIS A O 1
ATOM 667 N N . GLY A 1 84 ? 5.518 4.852 -2.152 1.00 96.44 84 GLY A N 1
ATOM 668 C CA . GLY A 1 84 ? 6.584 4.615 -3.115 1.00 96.44 84 GLY A CA 1
ATOM 669 C C . GLY A 1 84 ? 7.954 4.937 -2.562 1.00 96.44 84 GLY A C 1
ATOM 670 O O . GLY A 1 84 ? 8.112 5.860 -1.778 1.00 96.44 84 GLY A O 1
ATOM 671 N N . GLU A 1 85 ? 8.946 4.195 -3.014 1.00 94.38 85 GLU A N 1
ATOM 672 C CA . GLU A 1 85 ? 10.320 4.255 -2.542 1.00 94.38 85 GLU A CA 1
ATOM 673 C C . GLU A 1 85 ? 11.258 4.541 -3.715 1.00 94.38 85 GLU A C 1
ATOM 675 O O . GLU A 1 85 ? 10.981 4.158 -4.853 1.00 94.38 85 GLU A O 1
ATOM 680 N N . GLY A 1 86 ? 12.379 5.202 -3.439 1.00 91.31 86 GLY A N 1
ATOM 681 C CA . GLY A 1 86 ? 13.326 5.643 -4.458 1.00 91.31 86 GLY A CA 1
ATOM 682 C C . GLY A 1 86 ? 13.006 7.036 -5.010 1.00 91.31 86 GLY A C 1
ATOM 683 O O . GLY A 1 86 ? 11.852 7.460 -5.120 1.00 91.31 86 GLY A O 1
ATOM 684 N N . ARG A 1 87 ? 14.062 7.770 -5.373 1.00 88.88 87 ARG A N 1
ATOM 685 C CA . ARG A 1 87 ? 13.981 9.127 -5.930 1.00 88.88 87 ARG A CA 1
ATOM 686 C C . ARG A 1 87 ? 14.635 9.159 -7.304 1.00 88.88 87 ARG A C 1
ATOM 688 O O . ARG A 1 87 ? 15.697 8.579 -7.504 1.00 88.88 87 ARG A O 1
ATOM 695 N N . GLY A 1 88 ? 14.003 9.875 -8.227 1.00 85.19 88 GLY A N 1
ATOM 696 C CA . GLY A 1 88 ? 14.420 9.965 -9.623 1.00 85.19 88 GLY A CA 1
ATOM 697 C C . GLY A 1 88 ? 13.444 9.293 -10.586 1.00 85.19 88 GLY A C 1
ATOM 698 O O . GLY A 1 88 ? 12.682 8.390 -10.228 1.00 85.19 88 GLY A O 1
ATOM 699 N N . THR A 1 89 ? 13.466 9.773 -11.825 1.00 75.75 89 THR A N 1
ATOM 700 C CA . THR A 1 89 ? 12.738 9.183 -12.951 1.00 75.75 89 THR A CA 1
ATOM 701 C C . THR A 1 89 ? 13.303 7.786 -13.226 1.00 75.75 89 THR A C 1
ATOM 703 O O . THR A 1 89 ? 14.521 7.640 -13.255 1.00 75.75 89 THR A O 1
ATOM 706 N N . HIS A 1 90 ? 12.446 6.774 -13.396 1.00 79.38 90 HIS A N 1
ATOM 707 C CA . HIS A 1 90 ? 12.835 5.367 -13.635 1.00 79.38 90 HIS A CA 1
ATOM 708 C C . HIS A 1 90 ? 13.553 4.655 -12.474 1.00 79.38 90 HIS A C 1
ATOM 710 O O . HIS A 1 90 ? 14.180 3.621 -12.665 1.00 79.38 90 HIS A O 1
ATOM 716 N N . VAL A 1 91 ? 13.482 5.194 -11.253 1.00 85.62 91 VAL A N 1
ATOM 717 C CA . VAL A 1 91 ? 14.029 4.531 -10.048 1.00 85.62 91 VAL A CA 1
ATOM 718 C C . VAL A 1 91 ? 12.953 4.333 -8.984 1.00 85.62 91 VAL A C 1
ATOM 720 O O . VAL A 1 91 ? 13.020 3.398 -8.186 1.00 85.62 91 VAL A O 1
ATOM 723 N N . ARG A 1 92 ? 11.933 5.200 -8.974 1.00 90.75 92 ARG A N 1
ATOM 724 C CA . ARG A 1 92 ? 10.846 5.130 -8.000 1.00 90.75 92 ARG A CA 1
ATOM 725 C C . ARG A 1 92 ? 9.967 3.904 -8.242 1.00 90.75 92 ARG A C 1
ATOM 727 O O . ARG A 1 92 ? 9.352 3.786 -9.297 1.00 90.75 92 ARG A O 1
ATOM 734 N N . CYS A 1 93 ? 9.861 3.063 -7.222 1.00 94.94 93 CYS A N 1
ATOM 735 C CA . CYS A 1 93 ? 8.974 1.908 -7.174 1.00 94.94 93 CYS A CA 1
ATOM 736 C C . CYS A 1 93 ? 7.793 2.218 -6.254 1.00 94.94 93 CYS A C 1
ATOM 738 O O . CYS A 1 93 ? 7.965 2.757 -5.167 1.00 94.94 93 CYS A O 1
ATOM 740 N N . GLU A 1 94 ? 6.585 1.882 -6.668 1.00 96.44 94 GLU A N 1
ATOM 741 C CA . GLU A 1 94 ? 5.365 2.027 -5.891 1.00 96.44 94 GLU A CA 1
ATOM 742 C C . GLU A 1 94 ? 4.916 0.674 -5.372 1.00 96.44 94 GLU A C 1
ATOM 744 O O . GLU A 1 94 ? 5.078 -0.349 -6.033 1.00 96.44 94 GLU A O 1
ATOM 749 N N . TYR A 1 95 ? 4.303 0.678 -4.197 1.00 97.94 95 TYR A N 1
ATOM 750 C CA . TYR A 1 95 ? 3.879 -0.513 -3.485 1.00 97.94 95 TYR A CA 1
ATOM 751 C C . TYR A 1 95 ? 2.453 -0.349 -2.980 1.00 97.94 95 TYR A C 1
ATOM 753 O O . TYR A 1 95 ? 1.978 0.759 -2.720 1.00 97.94 95 TYR A O 1
ATOM 761 N N . ILE A 1 96 ? 1.784 -1.483 -2.798 1.00 98.38 96 ILE A N 1
ATOM 762 C CA . ILE A 1 96 ? 0.637 -1.595 -1.906 1.00 98.38 96 ILE A CA 1
ATOM 763 C C . ILE A 1 96 ? 1.071 -2.369 -0.674 1.00 98.38 96 ILE A C 1
ATOM 765 O O . ILE A 1 96 ? 1.582 -3.481 -0.787 1.00 98.38 96 ILE A O 1
ATOM 769 N N . THR A 1 97 ? 0.771 -1.811 0.493 1.00 98.69 97 THR A N 1
ATOM 770 C CA . THR A 1 97 ? 0.800 -2.509 1.774 1.00 98.69 97 THR A CA 1
ATOM 771 C C . THR A 1 97 ? -0.622 -2.610 2.311 1.00 98.69 97 THR A C 1
ATOM 773 O O . THR A 1 97 ? -1.351 -1.618 2.364 1.00 98.69 97 THR A O 1
ATOM 776 N N . VAL A 1 98 ? -1.040 -3.814 2.696 1.00 98.69 98 VAL A N 1
ATOM 777 C CA . VAL A 1 98 ? -2.378 -4.066 3.236 1.00 98.69 98 VAL A CA 1
ATOM 778 C C . VAL A 1 98 ? -2.289 -4.420 4.709 1.00 98.69 98 VAL A C 1
ATOM 780 O O . VAL A 1 98 ? -1.567 -5.340 5.094 1.00 98.69 98 VAL A O 1
ATOM 783 N N . PHE A 1 99 ? -3.084 -3.724 5.515 1.00 98.62 99 PHE A N 1
ATOM 784 C CA . PHE A 1 99 ? -3.244 -3.977 6.940 1.00 98.62 99 PHE A CA 1
ATOM 785 C C . PHE A 1 99 ? -4.652 -4.486 7.218 1.00 98.62 99 PHE A C 1
ATOM 787 O O . PHE A 1 99 ? -5.623 -3.925 6.713 1.00 98.62 99 PHE A O 1
ATOM 794 N N . LYS A 1 100 ? -4.788 -5.502 8.065 1.00 98.06 100 LYS A N 1
ATOM 795 C CA . LYS A 1 100 ? -6.070 -5.863 8.677 1.00 98.06 100 LYS A CA 1
ATOM 796 C C . LYS A 1 100 ? -6.286 -4.988 9.902 1.00 98.06 100 LYS A C 1
ATOM 798 O O . LYS A 1 100 ? -5.412 -4.911 10.764 1.00 98.06 100 LYS A O 1
ATOM 803 N N . VAL A 1 101 ? -7.442 -4.340 9.983 1.00 97.12 101 VAL A N 1
ATOM 804 C CA . VAL A 1 101 ? -7.808 -3.489 11.118 1.00 97.12 101 VAL A CA 1
ATOM 805 C C . VAL A 1 101 ? -8.510 -4.348 12.154 1.00 97.12 101 VAL A C 1
ATOM 807 O O . VAL A 1 101 ? -9.628 -4.818 11.939 1.00 97.12 101 VAL A O 1
ATOM 810 N N . ILE A 1 102 ? -7.833 -4.554 13.279 1.00 91.19 102 ILE A N 1
ATOM 811 C CA . ILE A 1 102 ? -8.385 -5.260 14.435 1.00 91.19 102 ILE A CA 1
ATOM 812 C C . ILE A 1 102 ? -8.571 -4.227 15.555 1.00 91.19 102 ILE A C 1
ATOM 814 O O . ILE A 1 102 ? -9.413 -3.341 15.441 1.00 91.19 102 ILE A O 1
ATOM 818 N N . LYS A 1 103 ? -7.752 -4.282 16.610 1.00 89.69 103 LYS A N 1
ATOM 819 C CA . LYS A 1 103 ? -7.522 -3.154 17.527 1.00 89.69 103 LYS A CA 1
ATOM 820 C C . LYS A 1 103 ? -6.361 -2.262 17.066 1.00 89.69 103 LYS A C 1
ATOM 822 O O . LYS A 1 103 ? -6.272 -1.122 17.498 1.00 89.69 103 LYS A O 1
ATOM 827 N N . THR A 1 104 ? -5.507 -2.806 16.205 1.00 96.19 104 THR A N 1
ATOM 828 C CA . THR A 1 104 ? -4.281 -2.216 15.660 1.00 96.19 104 THR A CA 1
ATOM 829 C C . THR A 1 104 ? -4.209 -2.486 14.154 1.00 96.19 104 THR A C 1
ATOM 831 O O . THR A 1 104 ? -5.034 -3.231 13.604 1.00 96.19 104 THR A O 1
ATOM 834 N N . LEU A 1 105 ? -3.235 -1.874 13.487 1.00 97.94 105 LEU A N 1
ATOM 835 C CA . LEU A 1 105 ? -2.876 -2.105 12.095 1.00 97.94 105 LEU A CA 1
ATOM 836 C C . LEU A 1 105 ? -1.980 -3.346 12.003 1.00 97.94 105 LEU A C 1
ATOM 838 O O . LEU A 1 105 ? -0.772 -3.280 12.216 1.00 97.94 105 LEU A O 1
ATOM 842 N N . ASN A 1 106 ? -2.561 -4.498 11.661 1.00 97.75 106 ASN A N 1
ATOM 843 C CA . ASN A 1 106 ? -1.785 -5.718 11.443 1.00 97.75 106 ASN A CA 1
ATOM 844 C C . ASN A 1 106 ? -1.390 -5.845 9.967 1.00 97.75 106 ASN A C 1
ATOM 846 O O . ASN A 1 106 ? -2.250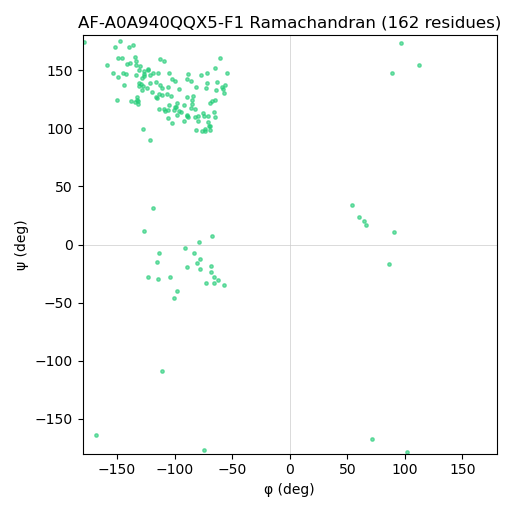 -6.144 9.135 1.00 97.75 106 ASN A O 1
ATOM 850 N N . GLN A 1 107 ? -0.119 -5.615 9.630 1.00 98.06 107 GLN A N 1
ATOM 851 C CA . GLN A 1 107 ? 0.364 -5.736 8.251 1.00 98.06 107 GLN A CA 1
ATOM 852 C C . GLN A 1 107 ? 0.262 -7.189 7.776 1.00 98.06 107 GLN A C 1
ATOM 854 O O . GLN A 1 107 ? 0.822 -8.088 8.396 1.00 98.06 107 GLN A O 1
ATOM 859 N N . LEU A 1 108 ? -0.429 -7.414 6.660 1.00 98.00 108 LEU A N 1
ATOM 860 C CA . LEU A 1 108 ? -0.592 -8.745 6.075 1.00 98.00 108 LEU A CA 1
ATOM 861 C C . LEU A 1 108 ? 0.349 -8.975 4.898 1.00 98.00 108 LEU A C 1
ATOM 863 O O . LEU A 1 108 ? 0.971 -10.028 4.797 1.00 98.00 108 LEU A O 1
ATOM 867 N N . VAL A 1 109 ? 0.443 -8.003 3.990 1.00 97.94 109 VAL A N 1
ATOM 868 C CA . VAL A 1 109 ? 1.236 -8.147 2.767 1.00 97.94 109 VAL A CA 1
ATOM 869 C C . VAL A 1 109 ? 1.701 -6.793 2.253 1.00 97.94 109 VAL A C 1
ATOM 871 O O . VAL A 1 109 ? 0.982 -5.801 2.373 1.00 97.94 109 VAL A O 1
ATOM 874 N N . THR A 1 110 ? 2.879 -6.787 1.633 1.00 97.81 110 THR A N 1
ATOM 875 C CA . THR A 1 110 ? 3.356 -5.710 0.764 1.00 97.81 110 THR A CA 1
ATOM 876 C C . THR A 1 110 ? 3.699 -6.306 -0.594 1.00 97.81 110 THR A C 1
ATOM 878 O O . THR A 1 110 ? 4.341 -7.354 -0.659 1.00 97.81 110 THR A O 1
ATOM 881 N N . PHE A 1 111 ? 3.276 -5.666 -1.679 1.00 96.81 111 PHE A N 1
ATOM 882 C CA . PHE A 1 111 ? 3.653 -6.067 -3.032 1.00 96.81 111 PHE A CA 1
ATOM 883 C C . PHE A 1 111 ? 3.875 -4.843 -3.925 1.00 96.81 111 PHE A C 1
ATOM 885 O O . PHE A 1 111 ? 3.203 -3.824 -3.745 1.00 96.81 111 PHE A O 1
ATOM 892 N N . PRO A 1 112 ? 4.814 -4.924 -4.882 1.00 96.50 112 PRO A N 1
ATOM 893 C CA . PRO A 1 112 ? 5.114 -3.807 -5.759 1.00 96.50 112 PRO A CA 1
ATOM 894 C C . PRO A 1 112 ? 4.036 -3.661 -6.843 1.00 96.50 112 PRO A C 1
ATOM 896 O O . PRO A 1 112 ? 3.465 -4.643 -7.326 1.00 96.50 112 PRO A O 1
ATOM 899 N N . LEU A 1 113 ? 3.761 -2.417 -7.217 1.00 96.81 113 LEU A N 1
ATOM 900 C CA . LEU A 1 113 ? 2.882 -2.018 -8.309 1.00 96.81 113 LEU A CA 1
ATOM 901 C C . LEU A 1 113 ? 3.652 -1.549 -9.534 1.00 96.81 113 LEU A C 1
ATOM 903 O O . LEU A 1 113 ? 3.120 -1.665 -10.626 1.00 96.81 113 LEU A O 1
ATOM 907 N N . ASN A 1 114 ? 4.858 -1.017 -9.389 1.00 96.00 114 ASN A N 1
ATOM 908 C CA . ASN A 1 114 ? 5.698 -0.678 -10.529 1.00 96.00 114 ASN A CA 1
ATOM 909 C C . ASN A 1 114 ? 7.179 -0.761 -10.152 1.00 96.00 114 ASN A C 1
ATOM 911 O O . ASN A 1 114 ? 7.529 -0.900 -8.976 1.00 96.00 114 ASN A O 1
ATOM 915 N N . GLY A 1 115 ? 8.029 -0.667 -11.165 1.00 94.62 115 GLY A N 1
ATOM 916 C CA . GLY A 1 115 ? 9.467 -0.572 -10.993 1.00 94.62 115 GLY A CA 1
ATOM 917 C C . GLY A 1 115 ? 10.195 -0.434 -12.328 1.00 94.62 115 GLY A C 1
ATOM 918 O O . GLY A 1 115 ? 9.566 -0.529 -13.389 1.00 94.62 115 GLY A O 1
ATOM 919 N N . PRO A 1 116 ? 11.521 -0.227 -12.281 1.00 94.00 116 PRO A N 1
ATOM 920 C CA . PRO A 1 116 ? 12.340 -0.175 -13.481 1.00 94.00 116 PRO A CA 1
ATOM 921 C C . PRO A 1 116 ? 12.319 -1.521 -14.202 1.00 94.00 116 PRO A C 1
ATOM 923 O O . PRO A 1 116 ? 12.383 -2.576 -13.566 1.00 94.00 116 PRO A O 1
ATOM 926 N N . ALA A 1 117 ? 12.258 -1.465 -15.531 1.00 93.88 117 ALA A N 1
ATOM 927 C CA . ALA A 1 117 ? 12.391 -2.617 -16.415 1.00 93.88 117 ALA A CA 1
ATOM 928 C C . ALA A 1 117 ? 13.625 -2.560 -17.322 1.00 93.88 117 ALA A C 1
ATOM 930 O O . ALA A 1 117 ? 13.997 -3.581 -17.887 1.00 93.88 117 ALA A O 1
ATOM 931 N N . GLY A 1 118 ? 14.265 -1.402 -17.452 1.00 91.50 118 GLY A N 1
ATOM 932 C CA . GLY A 1 118 ? 15.443 -1.159 -18.281 1.00 91.50 118 GLY A CA 1
ATOM 933 C C . GLY A 1 118 ? 16.041 0.205 -17.949 1.00 91.50 118 GLY A C 1
ATOM 934 O O . GLY A 1 118 ? 15.702 0.795 -16.923 1.00 91.50 118 GLY A O 1
ATOM 935 N N . LYS A 1 119 ? 16.905 0.744 -18.812 1.00 89.75 119 LYS A N 1
ATOM 936 C CA . LYS A 1 119 ? 17.400 2.122 -18.649 1.00 89.75 119 LYS A CA 1
ATOM 937 C C . LYS A 1 119 ? 16.319 3.146 -18.986 1.00 89.75 119 LYS A C 1
ATOM 939 O O . LYS A 1 119 ? 16.320 4.225 -18.402 1.00 89.75 119 LYS A O 1
ATOM 944 N N . LEU A 1 120 ? 15.446 2.820 -19.939 1.00 90.81 120 LEU A N 1
ATOM 945 C CA . LEU A 1 120 ? 14.367 3.683 -20.433 1.00 90.81 120 LEU A CA 1
ATOM 946 C C . LEU A 1 120 ? 12.993 2.997 -20.381 1.00 90.81 120 LEU A C 1
ATOM 948 O O . LEU A 1 120 ? 12.030 3.497 -20.966 1.00 90.81 120 LEU A O 1
ATOM 952 N N . SER A 1 121 ? 12.903 1.859 -19.695 1.00 93.81 121 SER A N 1
ATOM 953 C CA . SER A 1 121 ? 11.688 1.061 -19.594 1.00 93.81 121 SER A CA 1
ATOM 954 C C . SER A 1 121 ? 11.260 0.890 -18.151 1.00 93.81 121 SER A C 1
ATOM 956 O O . SER A 1 121 ? 12.091 0.712 -17.263 1.00 93.81 121 SER A O 1
ATOM 958 N N . ASP A 1 122 ? 9.949 0.848 -17.949 1.00 94.94 122 ASP A N 1
ATOM 959 C CA . ASP A 1 122 ? 9.304 0.596 -16.665 1.00 94.94 122 ASP A CA 1
ATOM 960 C C . ASP A 1 122 ? 8.244 -0.491 -16.834 1.00 94.94 122 ASP A C 1
ATOM 962 O O . ASP A 1 122 ? 7.652 -0.664 -17.907 1.00 94.94 122 ASP A O 1
ATOM 966 N N . TRP A 1 123 ? 7.965 -1.204 -15.751 1.00 96.12 123 TRP A N 1
ATOM 967 C CA . TRP A 1 123 ? 6.826 -2.102 -15.663 1.00 96.12 123 TRP A CA 1
ATOM 968 C C . TRP A 1 123 ? 5.833 -1.586 -14.620 1.00 96.12 123 TRP A C 1
ATOM 970 O O . TRP A 1 123 ? 6.213 -0.983 -13.621 1.00 96.12 123 TRP A O 1
ATOM 980 N N . GLU A 1 124 ? 4.545 -1.835 -14.842 1.00 97.00 124 GLU A N 1
ATOM 981 C CA . GLU A 1 124 ? 3.454 -1.419 -13.962 1.00 97.00 124 GLU A CA 1
ATOM 982 C C . GLU A 1 124 ? 2.354 -2.485 -13.923 1.00 97.00 124 GLU A C 1
ATOM 984 O O . GLU A 1 124 ? 1.926 -3.018 -14.946 1.00 97.00 124 GLU A O 1
ATOM 989 N N . TYR A 1 125 ? 1.830 -2.760 -12.737 1.00 97.88 125 TYR A N 1
ATOM 990 C CA . TYR A 1 125 ? 0.595 -3.487 -12.526 1.00 97.88 125 TYR A CA 1
ATOM 991 C C . TYR A 1 125 ? -0.575 -2.520 -12.369 1.00 97.88 125 TYR A C 1
ATOM 993 O O . TYR A 1 125 ? -0.741 -1.852 -11.349 1.00 97.88 125 TYR A O 1
ATOM 1001 N N . SER A 1 126 ? -1.483 -2.557 -13.340 1.00 96.75 126 SER A N 1
ATOM 1002 C CA . SER A 1 126 ? -2.865 -2.143 -13.088 1.00 96.75 126 SER A CA 1
ATOM 1003 C C . SER A 1 126 ? -3.556 -3.195 -12.218 1.00 96.75 126 SER A C 1
ATOM 1005 O O . SER A 1 126 ? -3.246 -4.382 -12.335 1.00 96.75 126 SER A O 1
ATOM 1007 N N . TYR A 1 127 ? -4.493 -2.800 -11.355 1.00 96.88 127 TYR A N 1
ATOM 1008 C CA . TYR A 1 127 ? -5.203 -3.760 -10.511 1.00 96.88 127 TYR A CA 1
ATOM 1009 C C . TYR A 1 127 ? -6.686 -3.443 -10.333 1.00 96.88 127 TYR A C 1
ATOM 1011 O O . TYR A 1 127 ? -7.121 -2.294 -10.412 1.00 96.88 127 TYR A O 1
ATOM 1019 N N . VAL A 1 128 ? -7.453 -4.492 -10.037 1.00 97.56 128 VAL A N 1
ATOM 1020 C CA . VAL A 1 128 ? -8.840 -4.417 -9.567 1.00 97.56 128 VAL A CA 1
ATOM 1021 C C . VAL A 1 128 ? -8.923 -5.071 -8.195 1.00 97.56 128 VAL A C 1
ATOM 1023 O O . VAL A 1 128 ? -8.441 -6.189 -8.008 1.00 97.56 128 VAL A O 1
ATOM 1026 N N . LEU A 1 129 ? -9.549 -4.372 -7.249 1.00 97.94 129 LEU A N 1
ATOM 1027 C CA . LEU A 1 129 ? -9.829 -4.880 -5.912 1.00 97.94 129 LEU A CA 1
ATOM 1028 C C . LEU A 1 129 ? -11.217 -5.526 -5.867 1.00 97.94 129 LEU A C 1
ATOM 1030 O O . LEU A 1 129 ? -12.226 -4.850 -6.066 1.00 97.94 129 LEU A O 1
ATOM 1034 N N . ASN A 1 130 ? -11.263 -6.809 -5.530 1.00 98.00 130 ASN A N 1
ATOM 1035 C CA . ASN A 1 130 ? -12.486 -7.562 -5.286 1.00 98.00 130 ASN A CA 1
ATOM 1036 C C . ASN A 1 130 ? -12.643 -7.880 -3.795 1.00 98.00 130 ASN A C 1
ATOM 1038 O O . ASN A 1 130 ? -11.674 -7.920 -3.035 1.00 98.00 130 ASN A O 1
ATOM 1042 N N . LYS A 1 131 ? -13.891 -8.139 -3.397 1.00 97.88 131 LYS A N 1
ATOM 1043 C CA . LYS A 1 131 ? -14.278 -8.551 -2.043 1.00 97.88 131 LYS A CA 1
ATOM 1044 C C . LYS A 1 131 ? -14.988 -9.901 -2.137 1.00 97.88 131 LYS A C 1
ATOM 1046 O O . LYS A 1 131 ? -16.199 -9.918 -2.385 1.00 97.88 131 LYS A O 1
ATOM 1051 N N . PRO A 1 132 ? -14.250 -11.018 -2.045 1.00 97.19 132 PRO A N 1
ATOM 1052 C CA . PRO A 1 132 ? -14.838 -12.350 -2.088 1.00 97.19 132 PRO A CA 1
ATOM 1053 C C . PRO A 1 132 ? -15.936 -12.519 -1.027 1.00 97.19 132 PRO A C 1
ATOM 1055 O O . PRO A 1 132 ? -15.892 -11.906 0.041 1.00 97.19 132 PRO A O 1
ATOM 1058 N N . ARG A 1 133 ? -16.963 -13.327 -1.324 1.00 96.69 133 ARG A N 1
ATOM 1059 C CA . ARG A 1 133 ? -18.122 -13.517 -0.423 1.00 96.69 133 ARG A CA 1
ATOM 1060 C C . ARG A 1 133 ? -17.743 -14.202 0.891 1.00 96.69 133 ARG A C 1
ATOM 1062 O O . ARG A 1 133 ? -18.398 -13.995 1.907 1.00 96.69 133 ARG A O 1
ATOM 1069 N N . ASP A 1 134 ? -16.699 -15.016 0.859 1.00 95.75 134 ASP A N 1
ATOM 1070 C CA . ASP A 1 134 ? -16.092 -15.702 1.994 1.00 95.75 134 ASP A CA 1
ATOM 1071 C C . ASP A 1 134 ? -15.176 -14.799 2.839 1.00 95.75 134 ASP A C 1
ATOM 1073 O O . ASP A 1 134 ? -14.678 -15.250 3.871 1.00 95.75 134 ASP A O 1
ATOM 1077 N N . GLY A 1 135 ? -15.061 -13.509 2.507 1.00 96.62 135 GLY A N 1
ATOM 1078 C CA . GLY A 1 135 ? -14.302 -12.510 3.260 1.00 96.62 135 GLY A CA 1
ATOM 1079 C C . GLY A 1 135 ? -12.944 -12.199 2.638 1.00 96.62 135 GLY A C 1
ATOM 1080 O O . GLY A 1 135 ? -12.598 -12.708 1.575 1.00 96.62 135 GLY A O 1
ATOM 1081 N N . GLY A 1 136 ? -12.191 -11.324 3.301 1.00 97.62 136 GLY A N 1
ATOM 1082 C CA . GLY A 1 136 ? -10.879 -10.906 2.827 1.00 97.62 136 GLY A CA 1
ATOM 1083 C C . GLY A 1 136 ? -10.921 -9.992 1.601 1.00 97.62 136 GLY A C 1
ATOM 1084 O O . GLY A 1 136 ? -11.962 -9.444 1.217 1.00 97.62 136 GLY A O 1
ATOM 1085 N N . LEU A 1 137 ? -9.754 -9.807 0.988 1.00 98.38 137 LEU A N 1
ATOM 1086 C CA . LEU A 1 137 ? -9.559 -8.987 -0.206 1.00 98.38 137 LEU A CA 1
ATOM 1087 C C . LEU A 1 137 ? -8.853 -9.790 -1.297 1.00 98.38 137 LEU A C 1
ATOM 1089 O O . LEU A 1 137 ? -8.012 -10.643 -1.020 1.00 98.38 137 LEU A O 1
ATOM 1093 N N . GLU A 1 138 ? -9.153 -9.468 -2.551 1.00 98.44 138 GLU A N 1
ATOM 1094 C CA . GLU A 1 138 ? -8.461 -10.047 -3.699 1.00 98.44 138 GLU A CA 1
ATOM 1095 C C . GLU A 1 138 ? -8.039 -8.949 -4.676 1.00 98.44 138 GLU A C 1
ATOM 1097 O O . GLU A 1 138 ? -8.874 -8.202 -5.185 1.00 98.44 138 GLU A O 1
ATOM 1102 N N . PHE A 1 139 ? -6.744 -8.876 -4.973 1.00 98.31 139 PHE A N 1
ATOM 1103 C CA . PHE A 1 139 ? -6.194 -8.008 -6.009 1.00 98.31 139 PHE A CA 1
ATOM 1104 C C . PHE A 1 139 ? -5.934 -8.829 -7.264 1.00 98.31 139 PHE A C 1
ATOM 1106 O O . PHE A 1 139 ? -5.115 -9.747 -7.247 1.00 98.31 139 PHE A O 1
ATOM 1113 N N . LYS A 1 140 ? -6.602 -8.476 -8.363 1.00 97.62 140 LYS A N 1
ATOM 1114 C CA . LYS A 1 140 ? -6.278 -8.994 -9.697 1.00 97.62 140 LYS A CA 1
ATOM 1115 C C . LYS A 1 140 ? -5.411 -7.979 -10.411 1.00 97.62 140 LYS A C 1
ATOM 1117 O O . LYS A 1 140 ? -5.895 -6.898 -10.737 1.00 97.62 140 LYS A O 1
ATOM 1122 N N . LEU A 1 141 ? -4.152 -8.327 -10.628 1.00 97.62 141 LEU A N 1
ATOM 1123 C CA . LEU A 1 141 ? -3.144 -7.470 -11.231 1.00 97.62 141 LEU A CA 1
ATOM 1124 C C . LEU A 1 141 ? -2.920 -7.858 -12.689 1.00 97.62 141 LEU A C 1
ATOM 1126 O O . LEU A 1 141 ? -2.917 -9.043 -13.028 1.00 97.62 141 LEU A O 1
ATOM 1130 N N . LYS A 1 142 ? -2.699 -6.861 -13.542 1.00 97.69 142 LYS A N 1
ATOM 1131 C CA . LYS A 1 142 ? -2.356 -7.031 -14.952 1.00 97.69 142 LYS A CA 1
ATOM 1132 C C . LYS A 1 142 ? -1.160 -6.159 -15.302 1.00 97.69 142 LYS A C 1
ATOM 1134 O O . LYS A 1 142 ? -1.228 -4.936 -15.151 1.00 97.69 142 LYS A O 1
ATOM 1139 N N . LEU A 1 143 ? -0.098 -6.817 -15.759 1.00 97.44 143 LEU A N 1
ATOM 1140 C CA . LEU A 1 143 ? 1.175 -6.207 -16.107 1.00 97.44 143 LEU A CA 1
ATOM 1141 C C . LEU A 1 143 ? 1.050 -5.398 -17.396 1.00 97.44 143 LEU A C 1
ATOM 1143 O O . LEU A 1 143 ? 0.446 -5.837 -18.380 1.00 97.44 143 LEU A O 1
ATOM 1147 N N . LYS A 1 144 ? 1.686 -4.238 -17.388 1.00 96.94 144 LYS A N 1
ATOM 1148 C CA . LYS A 1 144 ? 1.972 -3.393 -18.532 1.00 96.94 144 LYS A CA 1
ATOM 1149 C C . LYS A 1 144 ? 3.459 -3.060 -18.487 1.00 96.94 144 LYS A C 1
ATOM 1151 O O . LYS A 1 144 ? 3.995 -2.783 -17.423 1.00 96.94 144 LYS A O 1
ATOM 1156 N N . ILE A 1 145 ? 4.103 -3.093 -19.642 1.00 95.62 145 ILE A N 1
ATOM 1157 C CA . ILE A 1 145 ? 5.490 -2.662 -19.814 1.00 95.62 145 ILE A CA 1
ATOM 1158 C C . ILE A 1 145 ? 5.459 -1.456 -20.751 1.00 95.62 145 ILE A C 1
ATOM 1160 O O . ILE A 1 145 ? 4.663 -1.424 -21.695 1.00 95.62 145 ILE A O 1
ATOM 1164 N N . SER A 1 146 ? 6.279 -0.457 -20.461 1.00 94.00 146 SER A N 1
ATOM 1165 C CA . SER A 1 146 ? 6.505 0.713 -21.308 1.00 94.00 146 SER A CA 1
ATOM 1166 C C . SER A 1 146 ? 7.994 0.891 -21.560 1.00 94.00 146 SER A C 1
ATOM 1168 O O . SER A 1 146 ? 8.782 0.617 -20.661 1.00 94.00 146 SER A O 1
ATOM 1170 N N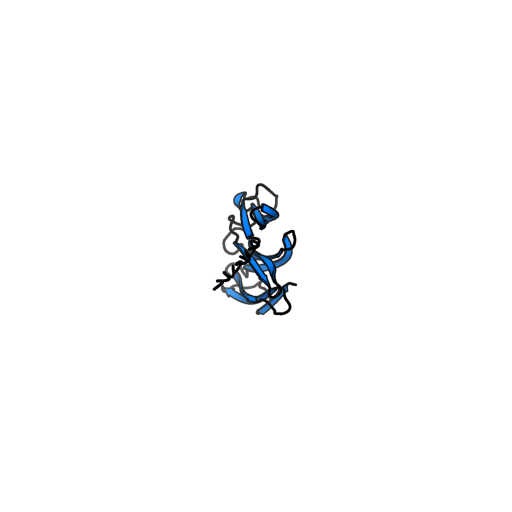 . GLY A 1 147 ? 8.346 1.394 -22.743 1.00 91.25 147 GLY A N 1
ATOM 1171 C CA . GLY A 1 147 ? 9.728 1.508 -23.208 1.00 91.25 147 GLY A CA 1
ATOM 1172 C C . GLY A 1 147 ? 10.136 0.338 -24.107 1.00 91.25 147 GLY A C 1
ATOM 1173 O O . GLY A 1 147 ? 9.368 -0.608 -24.300 1.00 91.25 147 GLY A O 1
ATOM 1174 N N . ASP A 1 148 ? 11.338 0.443 -24.672 1.00 90.31 148 ASP A N 1
ATOM 1175 C CA . ASP A 1 148 ? 11.822 -0.440 -25.742 1.00 90.31 148 ASP A CA 1
ATOM 1176 C C . ASP A 1 148 ? 12.996 -1.337 -25.301 1.00 90.31 148 ASP A C 1
ATOM 1178 O O . ASP A 1 148 ? 13.415 -2.223 -26.042 1.00 90.31 148 ASP A O 1
ATOM 1182 N N . ASP A 1 149 ? 13.525 -1.123 -24.092 1.00 92.38 149 ASP A N 1
ATOM 1183 C CA . ASP A 1 149 ? 14.708 -1.790 -23.526 1.00 92.38 149 ASP A CA 1
ATOM 1184 C C . ASP A 1 149 ? 14.383 -2.585 -22.248 1.00 92.38 149 ASP A C 1
ATOM 1186 O O . ASP A 1 149 ? 15.197 -2.687 -21.332 1.00 92.38 149 ASP A O 1
ATOM 1190 N N . ALA A 1 150 ? 13.164 -3.121 -22.159 1.00 92.25 150 ALA A N 1
ATOM 1191 C CA . ALA A 1 150 ? 12.714 -3.880 -21.000 1.00 92.25 150 ALA A CA 1
ATOM 1192 C C . ALA A 1 150 ? 13.416 -5.248 -20.907 1.00 92.25 150 ALA A C 1
ATOM 1194 O O . ALA A 1 150 ? 13.140 -6.165 -21.681 1.00 92.25 150 ALA A O 1
ATOM 1195 N N . GLU A 1 151 ? 14.276 -5.396 -19.906 1.00 91.50 151 GLU A N 1
ATOM 1196 C CA . GLU A 1 151 ? 15.064 -6.594 -19.611 1.00 91.50 151 GLU A CA 1
ATOM 1197 C C . GLU A 1 151 ? 14.662 -7.254 -18.280 1.00 91.50 151 GLU A C 1
ATOM 1199 O O . GLU A 1 151 ? 14.771 -8.472 -18.146 1.00 91.50 151 GLU A O 1
ATOM 1204 N N . MET A 1 152 ? 14.178 -6.482 -17.296 1.00 88.94 152 MET A N 1
ATOM 1205 C CA . MET A 1 152 ? 13.893 -6.969 -15.937 1.00 88.94 152 MET A CA 1
ATOM 1206 C C . MET A 1 152 ? 12.469 -6.632 -15.487 1.00 88.94 152 MET A C 1
ATOM 1208 O O . MET A 1 152 ? 12.190 -5.538 -15.018 1.00 88.94 152 MET A O 1
ATOM 1212 N N . TYR A 1 153 ? 11.543 -7.580 -15.578 1.00 92.25 153 TYR A N 1
ATOM 1213 C CA . TYR A 1 153 ? 10.157 -7.376 -15.148 1.00 92.25 153 TYR A CA 1
ATOM 1214 C C . TYR A 1 153 ? 9.562 -8.667 -14.568 1.00 92.25 153 TYR A C 1
ATOM 1216 O O . TYR A 1 153 ? 10.087 -9.752 -14.826 1.00 92.25 153 TYR A O 1
ATOM 1224 N N . PRO A 1 154 ? 8.473 -8.587 -13.780 1.00 91.88 154 PRO A N 1
ATOM 1225 C CA . PRO A 1 154 ? 7.791 -9.774 -13.273 1.00 91.88 154 PRO A CA 1
ATOM 1226 C C . PRO A 1 154 ? 7.316 -10.706 -14.399 1.00 91.88 154 PRO A C 1
ATOM 1228 O O . PRO A 1 154 ? 6.678 -10.256 -15.349 1.00 91.88 154 PRO A O 1
ATOM 1231 N N . GLU A 1 155 ? 7.553 -12.013 -14.270 1.00 90.88 155 GLU A N 1
ATOM 1232 C CA . GLU A 1 155 ? 7.129 -13.002 -15.278 1.00 90.88 155 GLU A CA 1
ATOM 1233 C C . GLU A 1 155 ? 5.594 -13.113 -15.384 1.00 90.88 155 GLU A C 1
ATOM 1235 O O . GLU A 1 155 ? 5.031 -13.310 -16.469 1.00 90.88 155 GLU A O 1
ATOM 1240 N N . ASP A 1 156 ? 4.897 -12.929 -14.259 1.00 90.50 156 ASP A N 1
ATOM 1241 C CA . ASP A 1 156 ? 3.444 -13.038 -14.166 1.00 90.50 156 ASP A CA 1
ATOM 1242 C C . ASP A 1 156 ? 2.740 -11.841 -14.820 1.00 90.50 156 ASP A C 1
ATOM 1244 O O . ASP A 1 156 ? 2.506 -10.796 -14.203 1.00 90.50 156 ASP A O 1
ATOM 1248 N N . LYS A 1 157 ? 2.300 -12.015 -16.070 1.00 89.75 157 LYS A N 1
ATOM 1249 C CA . LYS A 1 157 ? 1.495 -11.002 -16.782 1.00 89.75 157 LYS A CA 1
ATOM 1250 C C . LYS A 1 157 ? 0.153 -10.722 -16.104 1.00 89.75 157 LYS A C 1
ATOM 1252 O O . LYS A 1 157 ? -0.381 -9.618 -16.213 1.00 89.75 157 LYS A O 1
ATOM 1257 N N . VAL A 1 158 ? -0.407 -11.728 -15.439 1.00 92.25 158 VAL A N 1
ATOM 1258 C CA . VAL A 1 158 ? -1.609 -11.617 -14.615 1.00 92.25 158 VAL A CA 1
ATOM 1259 C C . VAL A 1 158 ? -1.329 -12.314 -13.299 1.00 92.25 158 VAL A C 1
ATOM 1261 O O . VAL A 1 158 ? -0.951 -13.480 -13.287 1.00 92.25 158 VAL A O 1
ATOM 1264 N N . ARG A 1 159 ? -1.557 -11.608 -12.197 1.00 93.69 159 ARG A N 1
ATOM 1265 C CA . ARG A 1 159 ? -1.319 -12.121 -10.850 1.00 93.69 159 ARG A CA 1
ATOM 1266 C C . ARG A 1 159 ? -2.563 -11.923 -10.004 1.00 93.69 159 ARG A C 1
ATOM 1268 O O . ARG A 1 159 ? -3.255 -10.919 -10.141 1.00 93.69 159 ARG A O 1
ATOM 1275 N N . THR A 1 160 ? -2.858 -12.877 -9.131 1.00 95.25 160 THR A N 1
ATOM 1276 C CA . THR A 1 160 ? -3.909 -12.724 -8.120 1.00 95.25 160 THR A CA 1
ATOM 1277 C C . THR A 1 160 ? -3.275 -12.778 -6.742 1.00 95.25 160 THR A C 1
ATOM 1279 O O . THR A 1 160 ? -2.546 -13.719 -6.441 1.00 95.25 160 THR A O 1
ATOM 1282 N N . ILE A 1 161 ? -3.549 -11.778 -5.910 1.00 95.69 161 ILE A N 1
ATOM 1283 C CA . ILE A 1 161 ? -3.116 -11.739 -4.512 1.00 95.69 161 ILE A CA 1
ATOM 1284 C C . ILE A 1 161 ? -4.365 -11.813 -3.645 1.00 95.69 161 ILE A C 1
ATOM 1286 O O . ILE A 1 161 ? -5.211 -10.920 -3.703 1.00 95.69 161 ILE A O 1
ATOM 1290 N N . LYS A 1 162 ? -4.479 -12.886 -2.862 1.00 96.06 162 LYS A N 1
ATOM 1291 C CA . LYS A 1 162 ? -5.557 -13.091 -1.891 1.00 96.06 162 LYS A CA 1
ATOM 1292 C C . LYS A 1 162 ? -5.068 -12.739 -0.494 1.00 96.06 162 LYS A C 1
ATOM 1294 O O . LYS A 1 162 ? -3.923 -13.027 -0.152 1.00 96.06 162 LYS A O 1
ATOM 1299 N N . ILE A 1 163 ? -5.932 -12.102 0.283 1.00 96.12 163 ILE A N 1
ATOM 1300 C CA . ILE A 1 163 ? -5.642 -11.602 1.625 1.00 96.12 163 ILE A CA 1
ATOM 1301 C C . ILE A 1 163 ? -6.789 -12.025 2.535 1.00 96.12 163 ILE A C 1
ATOM 1303 O O . ILE A 1 163 ? -7.935 -11.678 2.253 1.00 96.12 163 ILE A O 1
ATOM 1307 N N . GLU A 1 164 ? -6.479 -12.728 3.623 1.00 91.38 164 GLU A N 1
ATOM 1308 C CA . GLU A 1 164 ? -7.455 -13.325 4.550 1.00 91.38 164 GLU A CA 1
ATOM 1309 C C . GLU A 1 164 ? -7.383 -12.701 5.956 1.00 91.38 164 GLU A C 1
ATOM 1311 O O . GLU A 1 164 ? -6.286 -12.507 6.520 1.00 91.38 164 GLU A O 1
#

Solvent-accessible surface area (backbone atoms only — not comparable to full-atom values): 9553 Å² total; per-residue (Å²): 138,85,86,82,85,81,83,81,81,81,82,82,80,79,78,81,77,78,68,69,67,48,72,52,78,44,79,38,90,65,86,54,95,88,52,97,49,74,62,20,21,28,27,43,35,36,26,49,81,84,40,80,60,35,74,46,78,49,67,15,44,89,51,46,69,51,73,45,80,45,67,28,60,74,67,52,41,30,37,45,33,38,34,26,43,57,79,60,90,74,50,44,26,32,32,42,38,34,23,44,51,73,83,44,76,45,78,75,50,73,48,76,36,34,33,48,11,36,94,74,8,37,30,35,47,49,73,48,84,46,56,44,83,91,32,32,41,32,38,44,33,40,56,45,76,46,65,89,53,66,78,47,71,80,85,62,54,64,45,77,49,78,46,126

Mean predicted aligned error: 7.16 Å

Foldseek 3Di:
DDDDDDDDDDPDPDPPPQDDKDWDKDQDPDDDPLDPDSLQWIWIFIGGPNDTQEIDIDGAPPNDKDWDWDAALVGWIKIWIWGWDDDDDQAIWIKTWMFTPDSYTHTFDIDTQKHHQFPFKIKGWDWDWDHDNVGFIKIWTAMDMDDDGGHDDDPCRIDIDTGD

Secondary structure (DSSP, 8-state):
------------------PPPEEEEEE-S---TT-S-GGGEEEEEEEETTEEEEEEEEE-GGG--EEEEEE-TTS-EEEEEEEEE--STTT-EEEEEEEEESSSEEEEEEEESEEE-SSS-EEEEEEEEE--TTSSEEEEEEEEEESS------S-SEEEEEE-